Protein AF-A0ABD5S5U4-F1 (afdb_monomer_lite)

pLDDT: mean 83.04, std 14.95, range [36.22, 95.88]

Secon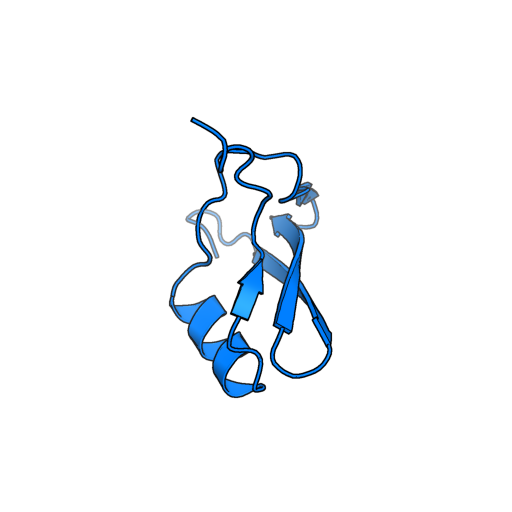dary structure (DSSP, 8-state):
--TT---EEEEEEEETTEEEEEEEEETTEEE-TTT-TT-----HHHHHHHHTTT--EEE-S-------

Organism: NCBI:txid175631

Structure (mmCIF, N/CA/C/O backbone):
data_AF-A0ABD5S5U4-F1
#
_entry.id   AF-A0ABD5S5U4-F1
#
loop_
_atom_site.group_PDB
_atom_site.id
_atom_site.type_symbol
_atom_site.label_atom_id
_atom_site.label_alt_id
_atom_site.label_comp_id
_atom_site.label_asym_id
_atom_site.label_entity_id
_atom_site.label_seq_id
_atom_site.pdbx_PDB_ins_code
_atom_site.Cartn_x
_atom_site.Cartn_y
_atom_site.Cartn_z
_atom_site.occupancy
_atom_site.B_iso_or_equiv
_atom_site.auth_seq_id
_atom_site.auth_comp_id
_atom_site.auth_asym_id
_atom_site.auth_atom_id
_atom_site.pdbx_PDB_model_num
ATOM 1 N N . MET A 1 1 ? 0.569 2.949 -12.781 1.00 73.12 1 MET A N 1
ATOM 2 C CA . MET A 1 1 ? 1.441 2.871 -13.960 1.00 73.12 1 MET A CA 1
ATOM 3 C C . MET A 1 1 ? 2.524 3.910 -13.797 1.00 73.12 1 MET A C 1
ATOM 5 O O . MET A 1 1 ? 2.219 4.982 -13.283 1.00 73.12 1 MET A O 1
ATOM 9 N N . ASP A 1 2 ? 3.763 3.575 -14.134 1.00 79.88 2 ASP A N 1
ATOM 10 C CA . ASP A 1 2 ? 4.832 4.569 -14.253 1.00 79.88 2 ASP A CA 1
ATOM 11 C C . ASP A 1 2 ? 4.823 5.168 -15.666 1.00 79.88 2 ASP A C 1
ATOM 13 O O . ASP A 1 2 ? 3.938 4.876 -16.467 1.00 79.88 2 ASP A O 1
ATOM 17 N N . GLU A 1 3 ? 5.827 5.981 -15.990 1.00 83.38 3 GLU A N 1
ATOM 18 C CA . GLU A 1 3 ? 6.016 6.573 -17.323 1.00 83.38 3 GLU A CA 1
ATOM 19 C C . GLU A 1 3 ? 6.191 5.537 -18.452 1.00 83.38 3 GLU A C 1
ATOM 21 O O . GLU A 1 3 ? 6.218 5.903 -19.624 1.00 83.38 3 GLU A O 1
ATOM 26 N N . ARG A 1 4 ? 6.341 4.250 -18.113 1.00 84.12 4 ARG A N 1
ATOM 27 C CA . ARG A 1 4 ? 6.519 3.128 -19.043 1.00 84.12 4 ARG A CA 1
ATOM 28 C C . ARG A 1 4 ? 5.334 2.161 -19.022 1.00 84.12 4 ARG A C 1
ATOM 30 O O . ARG A 1 4 ? 5.482 1.022 -19.453 1.00 84.12 4 ARG A O 1
ATOM 37 N N . ASP A 1 5 ? 4.196 2.588 -18.480 1.00 86.19 5 ASP A N 1
ATOM 38 C CA . ASP A 1 5 ? 2.980 1.785 -18.338 1.00 86.19 5 ASP A CA 1
ATOM 39 C C . ASP A 1 5 ? 3.145 0.498 -17.511 1.00 86.19 5 ASP A C 1
ATOM 41 O O . ASP A 1 5 ? 2.333 -0.425 -17.600 1.00 86.19 5 ASP A O 1
ATOM 45 N N . ARG A 1 6 ? 4.164 0.427 -16.644 1.00 88.25 6 ARG A N 1
ATOM 46 C CA . ARG A 1 6 ? 4.379 -0.760 -15.810 1.00 88.25 6 ARG A CA 1
ATOM 47 C C . ARG A 1 6 ? 3.379 -0.810 -14.651 1.00 88.25 6 ARG A C 1
ATOM 49 O O . ARG A 1 6 ? 3.204 0.198 -13.948 1.00 88.25 6 ARG A O 1
ATOM 56 N N . PRO A 1 7 ? 2.732 -1.965 -14.405 1.00 88.88 7 PRO A N 1
ATOM 57 C CA . PRO A 1 7 ? 1.809 -2.122 -13.291 1.00 88.88 7 PRO A CA 1
ATOM 58 C C . PRO A 1 7 ? 2.548 -2.136 -11.956 1.00 88.88 7 PRO A C 1
ATOM 60 O O . PRO A 1 7 ? 3.647 -2.680 -11.836 1.00 88.88 7 PRO A O 1
ATOM 63 N N . PHE A 1 8 ? 1.897 -1.549 -10.951 1.00 89.88 8 PHE A N 1
ATOM 64 C CA . PHE A 1 8 ? 2.304 -1.633 -9.554 1.00 89.88 8 PHE A CA 1
ATOM 65 C C . PHE A 1 8 ? 1.286 -2.470 -8.798 1.00 89.88 8 PHE A C 1
ATOM 67 O O . PHE A 1 8 ? 0.088 -2.182 -8.851 1.00 89.88 8 PHE A O 1
ATOM 74 N N . GLU A 1 9 ? 1.771 -3.452 -8.053 1.00 92.19 9 GLU A N 1
ATOM 75 C CA . GLU A 1 9 ? 0.970 -4.219 -7.106 1.00 92.19 9 GLU A CA 1
ATOM 76 C C . GLU A 1 9 ? 1.481 -3.957 -5.693 1.00 92.19 9 GLU A C 1
ATOM 78 O O . GLU A 1 9 ? 2.688 -3.950 -5.452 1.00 92.19 9 GLU A O 1
ATOM 83 N N . PHE A 1 10 ? 0.552 -3.760 -4.762 1.00 90.94 10 PHE A N 1
ATOM 84 C CA . PHE A 1 10 ? 0.838 -3.579 -3.344 1.00 90.94 10 PHE A CA 1
ATOM 85 C C . PHE A 1 10 ? 0.110 -4.671 -2.577 1.00 90.94 10 PHE A C 1
ATOM 87 O O . PHE A 1 10 ? -1.109 -4.800 -2.695 1.00 90.94 10 PHE A O 1
ATOM 94 N N . GLU A 1 11 ? 0.847 -5.441 -1.788 1.00 92.25 11 GLU A N 1
ATOM 95 C CA . GLU A 1 11 ? 0.277 -6.502 -0.969 1.00 92.25 11 GLU A CA 1
ATOM 96 C C . GLU A 1 11 ? 0.303 -6.092 0.499 1.00 92.25 11 GLU A C 1
ATOM 98 O O . GLU A 1 11 ? 1.366 -5.843 1.074 1.00 92.25 11 GLU A O 1
ATOM 103 N N . VAL A 1 12 ? -0.883 -6.022 1.103 1.00 91.31 12 VAL A N 1
ATOM 104 C CA . VAL A 1 12 ? -1.060 -5.667 2.510 1.00 91.31 12 VAL A CA 1
ATOM 105 C C . VAL A 1 12 ? -1.658 -6.855 3.248 1.00 91.31 12 VAL A C 1
ATOM 107 O O . VAL A 1 12 ? -2.797 -7.245 2.994 1.00 91.31 12 VAL A O 1
ATOM 110 N N . ALA A 1 13 ? -0.901 -7.409 4.191 1.00 91.81 13 ALA A N 1
ATOM 111 C CA . ALA A 1 13 ? -1.410 -8.393 5.134 1.00 91.81 13 ALA A CA 1
ATOM 112 C C . ALA A 1 13 ? -2.093 -7.654 6.289 1.00 91.81 13 ALA A C 1
ATOM 114 O O . ALA A 1 13 ? -1.464 -6.813 6.929 1.00 91.81 13 ALA A O 1
ATOM 115 N N . ALA A 1 14 ? -3.366 -7.944 6.558 1.00 92.69 14 ALA A N 1
ATOM 116 C CA . ALA A 1 14 ? -4.147 -7.205 7.546 1.00 92.69 14 ALA A CA 1
ATOM 117 C C . ALA A 1 14 ? -4.798 -8.094 8.607 1.00 92.69 14 ALA A C 1
ATOM 119 O O . ALA A 1 14 ? -5.240 -9.210 8.337 1.00 92.69 14 ALA A O 1
ATOM 120 N N . HIS A 1 15 ? -4.888 -7.554 9.822 1.00 92.50 15 HIS A N 1
ATOM 121 C CA . HIS A 1 15 ? -5.620 -8.127 10.940 1.00 92.50 15 HIS A CA 1
ATOM 122 C C . HIS A 1 15 ? -6.387 -7.025 11.685 1.00 92.50 15 HIS A C 1
ATOM 124 O O . HIS A 1 15 ? -5.811 -6.166 12.359 1.00 92.50 15 HIS A O 1
ATOM 130 N N . GLY A 1 16 ? -7.716 -7.042 11.556 1.00 91.94 16 GLY A N 1
ATOM 131 C CA . GLY A 1 16 ? -8.570 -5.969 12.063 1.00 91.94 16 GLY A CA 1
ATOM 132 C C . GLY A 1 16 ? -8.277 -4.648 11.348 1.00 91.94 16 GLY A C 1
ATOM 133 O O . GLY A 1 16 ? -8.289 -4.590 10.124 1.00 91.94 16 GLY A O 1
ATOM 134 N N . ARG A 1 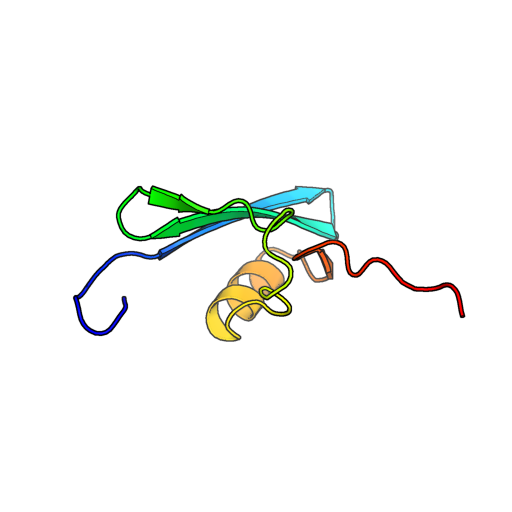17 ? -8.005 -3.588 12.117 1.00 93.88 17 ARG A N 1
ATOM 135 C CA . ARG A 1 17 ? -7.696 -2.250 11.574 1.00 93.88 17 ARG A CA 1
ATOM 136 C C . ARG A 1 17 ? -6.226 -2.047 11.206 1.00 93.88 17 ARG A C 1
ATOM 138 O O . ARG A 1 17 ? -5.882 -0.987 10.687 1.00 93.88 17 ARG A O 1
ATOM 145 N N . ARG A 1 18 ? -5.374 -3.029 11.513 1.00 93.00 18 ARG A N 1
ATOM 146 C CA . ARG A 1 18 ? -3.928 -2.967 11.297 1.00 93.00 18 ARG A CA 1
ATOM 147 C C . ARG A 1 18 ? -3.543 -3.752 10.057 1.00 93.00 18 ARG A C 1
ATOM 149 O O . ARG A 1 18 ? -4.028 -4.864 9.856 1.00 93.00 18 ARG A O 1
ATOM 156 N N . GLY A 1 19 ? -2.664 -3.181 9.255 1.00 92.06 19 GLY A N 1
ATOM 157 C CA . GLY A 1 19 ? -2.092 -3.766 8.059 1.00 92.06 19 GLY A CA 1
ATOM 158 C C . GLY A 1 19 ? -0.576 -3.660 8.077 1.00 92.06 19 GLY A C 1
ATOM 159 O O . GLY A 1 19 ? 0.001 -2.820 8.759 1.00 92.06 19 GLY A O 1
ATOM 160 N N . LYS A 1 20 ? 0.070 -4.511 7.295 1.00 91.50 20 LYS A N 1
ATOM 161 C CA . LYS A 1 20 ? 1.497 -4.452 7.018 1.00 91.50 20 LYS A CA 1
ATOM 162 C C . LYS A 1 20 ? 1.706 -4.600 5.522 1.00 91.50 20 LYS A C 1
ATOM 164 O O . LYS A 1 20 ? 1.197 -5.551 4.930 1.00 91.50 20 LYS A O 1
ATOM 169 N N . LEU A 1 21 ? 2.453 -3.684 4.918 1.00 91.00 21 LEU A N 1
ATOM 170 C CA . LEU A 1 21 ? 2.913 -3.821 3.546 1.00 91.00 21 LEU A CA 1
ATOM 171 C C . LEU A 1 21 ? 3.967 -4.932 3.502 1.00 91.00 21 LEU A C 1
ATOM 173 O O . LEU A 1 21 ? 5.041 -4.815 4.092 1.00 91.00 21 LEU A O 1
ATOM 177 N N . VAL A 1 22 ? 3.633 -6.037 2.840 1.00 90.62 22 VAL A N 1
ATOM 178 C CA . VAL A 1 22 ? 4.480 -7.238 2.790 1.00 90.62 22 VAL A CA 1
ATOM 179 C C . VAL A 1 22 ? 5.197 -7.397 1.455 1.00 90.62 22 VAL A C 1
ATOM 181 O O . VAL A 1 22 ? 6.255 -8.018 1.417 1.00 90.62 22 VAL A O 1
ATOM 184 N N . ALA A 1 23 ? 4.672 -6.806 0.379 1.00 91.12 23 ALA A N 1
ATOM 185 C CA . ALA A 1 23 ? 5.319 -6.814 -0.926 1.00 91.12 23 ALA A CA 1
ATOM 186 C C . ALA A 1 23 ? 4.895 -5.616 -1.783 1.00 91.12 23 ALA A C 1
ATOM 188 O O . ALA A 1 23 ? 3.745 -5.171 -1.740 1.00 91.12 23 ALA A O 1
ATOM 189 N N . ILE A 1 24 ? 5.828 -5.150 -2.610 1.00 91.31 24 ILE A N 1
ATOM 190 C CA . ILE A 1 24 ? 5.548 -4.308 -3.773 1.00 91.31 24 ILE A CA 1
ATOM 191 C C . ILE A 1 24 ? 6.012 -5.084 -5.002 1.00 91.31 24 ILE A C 1
ATOM 193 O O . ILE A 1 24 ? 7.069 -5.710 -4.961 1.00 91.31 24 ILE A O 1
ATOM 197 N N . LYS A 1 25 ? 5.259 -5.052 -6.101 1.00 92.50 25 LYS A N 1
ATOM 198 C CA . LYS A 1 25 ? 5.740 -5.558 -7.393 1.00 92.50 25 LYS A CA 1
ATOM 199 C C . LYS A 1 25 ? 5.661 -4.474 -8.445 1.00 92.50 25 LYS A C 1
ATOM 201 O O . LYS A 1 25 ? 4.645 -3.789 -8.545 1.00 92.50 25 LYS A O 1
ATOM 206 N N . VAL A 1 26 ? 6.717 -4.362 -9.240 1.00 90.44 26 VAL A N 1
ATOM 207 C CA . VAL A 1 26 ? 6.762 -3.506 -10.427 1.00 90.44 26 VAL A CA 1
ATOM 208 C C . VAL A 1 26 ? 6.984 -4.413 -11.618 1.00 90.44 26 VAL A C 1
ATOM 210 O O . VAL A 1 26 ? 8.029 -5.051 -11.700 1.00 90.44 26 VAL A O 1
ATOM 213 N N . ASP A 1 27 ? 6.000 -4.501 -12.511 1.00 91.00 27 ASP A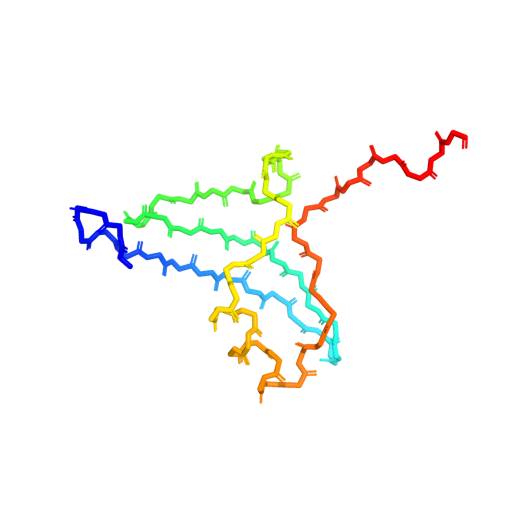 N 1
ATOM 214 C CA . ASP A 1 27 ? 6.086 -5.388 -13.683 1.00 91.00 27 ASP A CA 1
ATOM 215 C C . ASP A 1 27 ? 6.423 -6.848 -13.302 1.00 91.00 27 ASP A C 1
ATOM 217 O O . ASP A 1 27 ? 7.285 -7.505 -13.880 1.00 91.00 27 ASP A O 1
ATOM 221 N N . GLY A 1 28 ? 5.808 -7.333 -12.217 1.00 89.44 28 GLY A N 1
ATOM 222 C CA . GLY A 1 28 ? 6.051 -8.670 -11.666 1.00 89.44 28 GLY A CA 1
ATOM 223 C C . GLY A 1 28 ? 7.356 -8.836 -10.874 1.00 89.44 28 GLY A C 1
ATOM 224 O O . GLY A 1 28 ? 7.528 -9.867 -10.223 1.00 89.44 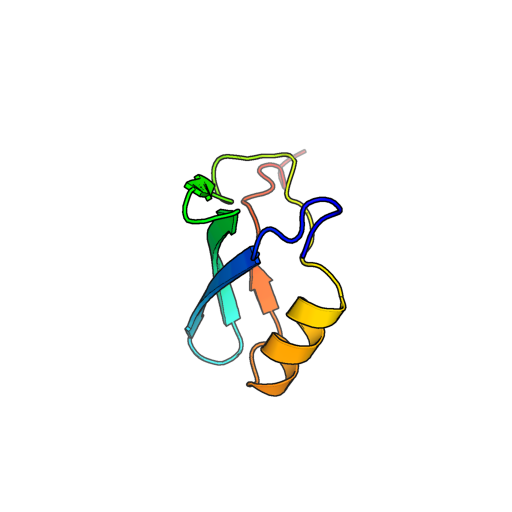28 GLY A O 1
ATOM 225 N N . VAL A 1 29 ? 8.251 -7.842 -10.854 1.00 89.25 29 VAL A N 1
ATOM 226 C CA . VAL A 1 29 ? 9.498 -7.886 -10.074 1.00 89.25 29 VAL A CA 1
ATOM 227 C C . VAL A 1 29 ? 9.215 -7.527 -8.611 1.00 89.25 29 VAL A C 1
ATOM 229 O O . VAL A 1 29 ? 8.760 -6.409 -8.354 1.00 89.25 29 VAL A O 1
ATOM 232 N N . PRO A 1 30 ? 9.469 -8.431 -7.643 1.00 89.31 30 PRO A N 1
ATOM 233 C CA . PRO A 1 30 ? 9.187 -8.175 -6.238 1.00 89.31 30 PRO A CA 1
ATOM 234 C C . PRO A 1 30 ? 10.239 -7.262 -5.599 1.00 89.31 30 PRO A C 1
ATOM 236 O O . PRO A 1 30 ? 11.442 -7.456 -5.759 1.00 89.31 30 PRO A O 1
ATOM 239 N N . ILE A 1 31 ? 9.763 -6.311 -4.804 1.00 86.69 31 ILE A N 1
ATOM 240 C CA . ILE A 1 31 ? 10.536 -5.445 -3.917 1.00 86.69 31 ILE A CA 1
ATOM 241 C C . ILE A 1 31 ? 10.070 -5.755 -2.497 1.00 86.69 31 ILE A C 1
ATOM 243 O O . ILE A 1 31 ? 8.866 -5.757 -2.219 1.00 86.69 31 ILE A O 1
ATOM 247 N N . ASN A 1 32 ? 11.017 -6.045 -1.602 1.00 85.62 32 ASN A N 1
ATOM 248 C CA . ASN A 1 32 ? 10.713 -6.286 -0.198 1.00 85.62 32 ASN A CA 1
ATOM 249 C C . ASN A 1 32 ? 10.698 -4.948 0.562 1.00 85.62 32 ASN A C 1
ATOM 251 O O . ASN A 1 32 ? 11.771 -4.411 0.848 1.00 85.62 32 ASN A O 1
ATOM 255 N N . PRO A 1 33 ? 9.516 -4.431 0.941 1.00 83.12 33 PRO A N 1
ATOM 256 C CA . PRO A 1 33 ? 9.408 -3.131 1.593 1.00 83.12 33 PRO A CA 1
ATOM 257 C C . PRO A 1 33 ? 9.999 -3.115 3.007 1.00 83.12 33 PRO A C 1
ATOM 259 O O . PRO A 1 33 ? 10.205 -2.059 3.577 1.00 83.12 33 PRO A O 1
ATOM 262 N N . GLN A 1 34 ? 10.300 -4.280 3.588 1.00 79.56 34 GLN A N 1
ATOM 263 C CA . GLN A 1 34 ? 10.897 -4.381 4.921 1.00 79.56 34 GLN A CA 1
ATOM 264 C C . GLN A 1 34 ? 12.425 -4.252 4.918 1.00 79.56 34 GLN A C 1
ATOM 266 O O . GLN A 1 34 ? 13.024 -4.173 5.985 1.00 79.56 34 GLN A O 1
ATOM 271 N N . VAL A 1 35 ? 13.053 -4.299 3.741 1.00 77.81 35 VAL A N 1
ATOM 272 C CA . VAL A 1 35 ? 14.515 -4.203 3.571 1.00 77.81 35 VAL A CA 1
ATOM 273 C C . VAL A 1 35 ? 14.901 -2.881 2.910 1.00 77.81 35 VAL A C 1
ATOM 275 O O . VAL A 1 35 ? 16.017 -2.404 3.083 1.00 77.81 35 VAL A O 1
ATOM 278 N N . ASP A 1 36 ? 13.981 -2.291 2.152 1.00 71.06 36 ASP A N 1
ATOM 279 C CA . ASP A 1 36 ? 14.190 -1.014 1.489 1.00 71.06 36 ASP A CA 1
ATOM 280 C C . ASP A 1 36 ? 13.849 0.145 2.436 1.00 71.06 36 ASP A C 1
ATOM 282 O O . ASP A 1 36 ? 12.685 0.491 2.640 1.00 71.06 36 ASP A O 1
ATOM 286 N N . GLU A 1 37 ? 14.887 0.743 3.018 1.00 69.50 37 GLU A N 1
ATOM 287 C CA . GLU A 1 37 ? 14.770 1.859 3.963 1.00 69.50 37 GLU A CA 1
ATOM 288 C C . GLU A 1 37 ? 14.228 3.147 3.320 1.00 69.50 37 GLU A C 1
ATOM 290 O O . GLU A 1 37 ? 13.854 4.072 4.034 1.00 69.50 37 GLU A O 1
ATOM 295 N N . THR A 1 38 ? 14.156 3.227 1.985 1.00 77.06 38 THR A N 1
ATOM 296 C CA . THR A 1 38 ? 13.657 4.423 1.286 1.00 77.06 38 THR A CA 1
ATOM 297 C C . THR A 1 38 ? 12.128 4.483 1.214 1.00 77.06 38 THR A C 1
ATOM 299 O O . THR A 1 38 ? 11.553 5.519 0.868 1.00 77.06 38 THR A O 1
ATOM 302 N N . LEU A 1 39 ? 11.444 3.385 1.548 1.00 76.81 39 LEU A N 1
ATOM 303 C CA . LEU A 1 39 ? 9.991 3.275 1.473 1.00 76.81 39 LEU A CA 1
ATOM 304 C C . LEU A 1 39 ? 9.326 3.713 2.779 1.00 76.81 39 LEU A C 1
ATOM 306 O O . LEU A 1 39 ? 8.976 2.905 3.636 1.00 76.81 39 LEU A O 1
ATOM 310 N N . GLU A 1 40 ? 9.098 5.016 2.904 1.00 74.75 40 GLU A N 1
ATOM 311 C CA . GLU A 1 40 ? 8.503 5.592 4.115 1.00 74.75 40 GLU A CA 1
ATOM 312 C C . GLU A 1 40 ? 6.969 5.640 4.076 1.00 74.75 40 GLU A C 1
ATOM 314 O O . GLU A 1 40 ? 6.306 5.503 5.105 1.00 74.75 40 GLU A O 1
ATOM 319 N N . THR A 1 41 ? 6.376 5.864 2.897 1.00 82.69 41 THR A N 1
ATOM 320 C CA . THR A 1 41 ? 4.932 6.114 2.767 1.00 82.69 41 THR A CA 1
ATOM 321 C C . THR A 1 41 ? 4.309 5.438 1.549 1.00 82.69 41 THR A C 1
ATOM 323 O O . THR A 1 41 ? 4.944 5.237 0.515 1.00 82.69 41 THR A O 1
ATOM 326 N N . LEU A 1 42 ? 3.024 5.093 1.670 1.00 86.56 42 LEU A N 1
ATOM 327 C CA . LEU A 1 42 ? 2.222 4.590 0.563 1.00 86.56 42 LEU A CA 1
ATOM 328 C C . LEU A 1 42 ? 1.686 5.765 -0.257 1.00 86.56 42 LEU A C 1
ATOM 330 O O . LEU A 1 42 ? 1.288 6.780 0.326 1.00 86.56 42 LEU A O 1
ATOM 334 N N . PRO A 1 43 ? 1.563 5.614 -1.588 1.00 87.75 43 PRO A N 1
ATOM 335 C CA . PRO A 1 43 ? 0.886 6.606 -2.408 1.00 87.75 43 PRO A CA 1
ATOM 336 C C . PRO A 1 43 ? -0.519 6.916 -1.850 1.00 87.75 43 PRO A C 1
ATOM 338 O O . PRO A 1 43 ? -1.257 5.975 -1.530 1.00 87.75 43 PRO A O 1
ATOM 341 N N . PRO A 1 44 ? -0.948 8.193 -1.770 1.00 89.44 44 PRO A N 1
ATOM 342 C CA . PRO A 1 44 ? -2.213 8.569 -1.127 1.00 89.44 44 PRO A CA 1
ATOM 343 C C . PRO A 1 44 ? -3.441 7.823 -1.661 1.00 89.44 44 PRO A C 1
ATOM 345 O O . PRO A 1 44 ? -4.313 7.419 -0.895 1.00 89.44 44 PRO A O 1
ATOM 348 N N . ALA A 1 45 ? -3.490 7.577 -2.972 1.00 89.75 45 ALA A N 1
ATOM 349 C CA . ALA A 1 45 ? -4.578 6.829 -3.597 1.00 89.75 45 ALA A CA 1
ATOM 350 C C . ALA A 1 45 ? -4.635 5.362 -3.133 1.00 89.75 45 ALA A C 1
ATOM 352 O O . ALA A 1 45 ? -5.722 4.822 -2.936 1.00 89.75 45 ALA A O 1
ATOM 353 N N . VAL A 1 46 ? -3.476 4.727 -2.929 1.00 90.31 46 VAL A N 1
ATOM 354 C CA . VAL A 1 46 ? -3.381 3.354 -2.412 1.00 90.31 46 VAL A CA 1
ATOM 355 C C . VAL A 1 46 ? -3.820 3.330 -0.949 1.00 90.31 46 VAL A C 1
ATOM 357 O O . VAL A 1 46 ? -4.661 2.512 -0.579 1.00 90.31 46 VAL A O 1
ATOM 360 N N . LYS A 1 47 ? -3.343 4.289 -0.144 1.00 91.50 47 LYS A N 1
ATOM 361 C CA . LYS A 1 47 ? -3.736 4.432 1.264 1.00 91.50 47 LYS A CA 1
ATOM 362 C C . LYS A 1 47 ? -5.253 4.582 1.425 1.00 91.50 47 LYS A C 1
ATOM 364 O O . LYS A 1 47 ? -5.856 3.822 2.172 1.00 91.50 47 LYS A O 1
ATOM 369 N N . ALA A 1 48 ? -5.884 5.468 0.654 1.00 93.31 48 ALA A N 1
ATOM 370 C CA . ALA A 1 48 ? -7.333 5.681 0.706 1.00 93.31 48 ALA A CA 1
ATOM 371 C C . ALA A 1 48 ? -8.139 4.415 0.354 1.00 93.31 48 ALA A C 1
ATOM 373 O O . ALA A 1 48 ? -9.197 4.157 0.927 1.00 93.31 48 ALA A O 1
ATOM 374 N N . LYS A 1 49 ? -7.644 3.596 -0.585 1.00 94.25 49 LYS A N 1
ATOM 375 C CA . LYS A 1 49 ? -8.281 2.318 -0.933 1.00 94.25 49 LYS A CA 1
ATOM 376 C C . LYS A 1 49 ? -8.165 1.292 0.191 1.00 94.25 49 LYS A C 1
ATOM 378 O O . LYS A 1 49 ? -9.131 0.570 0.419 1.00 94.25 49 LYS A O 1
ATOM 383 N N . ILE A 1 50 ? -7.029 1.250 0.886 1.00 93.19 50 ILE A N 1
ATOM 384 C CA . ILE A 1 50 ? -6.803 0.375 2.044 1.00 93.19 50 ILE A CA 1
ATOM 385 C C . ILE A 1 50 ? -7.678 0.814 3.233 1.00 93.19 50 ILE A C 1
ATOM 387 O O . ILE A 1 50 ? -8.369 -0.013 3.827 1.00 93.19 50 ILE A O 1
ATOM 391 N N . GLU A 1 51 ? -7.750 2.118 3.508 1.00 94.31 51 GLU A N 1
ATOM 392 C CA . GLU A 1 51 ? -8.610 2.698 4.551 1.00 94.31 51 GLU A CA 1
ATOM 393 C C . GLU A 1 51 ? -10.094 2.403 4.314 1.00 94.31 51 GLU A C 1
ATOM 395 O O . GLU A 1 51 ? -10.818 2.067 5.252 1.00 94.31 51 GLU A O 1
ATOM 400 N N . ALA A 1 52 ? -10.546 2.434 3.056 1.00 95.88 52 ALA A N 1
ATOM 401 C CA . ALA A 1 52 ? -11.913 2.064 2.689 1.00 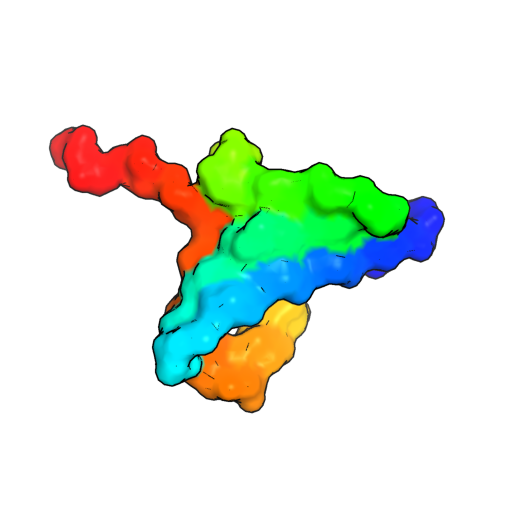95.88 52 ALA A CA 1
ATOM 402 C C . ALA A 1 52 ? -12.256 0.588 2.987 1.00 95.88 52 ALA A C 1
ATOM 404 O O . ALA A 1 52 ? -13.434 0.250 3.067 1.00 95.88 52 ALA A O 1
ATOM 405 N N . GLN A 1 53 ? -11.255 -0.282 3.178 1.00 92.94 53 GLN A N 1
ATOM 406 C CA . GLN A 1 53 ? -11.439 -1.667 3.638 1.00 92.94 53 GLN A CA 1
ATOM 407 C C . GLN A 1 53 ? -11.415 -1.797 5.174 1.00 92.94 53 GLN A C 1
ATOM 409 O O . GLN A 1 53 ? -11.459 -2.904 5.704 1.00 92.94 53 GLN A O 1
ATOM 414 N N . GLY A 1 54 ? -11.338 -0.681 5.907 1.00 94.00 54 GLY A N 1
ATOM 415 C CA . GLY A 1 54 ? -11.289 -0.653 7.371 1.00 94.00 54 GLY A CA 1
ATOM 416 C C . GLY A 1 54 ? -9.886 -0.796 7.965 1.00 94.00 54 GLY A C 1
ATOM 417 O O . GLY A 1 54 ? -9.759 -0.898 9.186 1.00 94.00 54 GLY A O 1
ATOM 418 N N . ILE A 1 55 ? -8.843 -0.782 7.131 1.00 94.44 55 ILE A N 1
ATOM 419 C CA . ILE A 1 55 ? -7.442 -0.872 7.550 1.00 94.44 55 ILE A CA 1
ATOM 420 C C . ILE A 1 55 ? -6.873 0.548 7.605 1.00 94.44 55 ILE A C 1
ATOM 422 O O . ILE A 1 55 ? -6.559 1.146 6.581 1.00 94.44 55 ILE A O 1
ATOM 426 N N . THR A 1 56 ? -6.775 1.110 8.803 1.00 91.56 56 THR A N 1
ATOM 427 C CA . THR A 1 56 ? -6.418 2.525 9.009 1.00 91.56 56 THR A CA 1
ATOM 428 C C . THR A 1 56 ? -4.972 2.733 9.447 1.00 91.56 56 THR A C 1
ATOM 430 O O . THR A 1 56 ? -4.485 3.858 9.440 1.00 91.56 56 THR A O 1
ATOM 433 N N . ASP A 1 57 ? -4.308 1.659 9.863 1.00 88.75 57 ASP A N 1
ATOM 434 C CA . ASP A 1 57 ? -2.963 1.668 10.432 1.00 88.75 57 ASP A CA 1
ATOM 435 C C . ASP A 1 57 ? -2.104 0.683 9.636 1.00 88.75 57 ASP A C 1
ATOM 437 O O . ASP A 1 57 ? -2.290 -0.523 9.771 1.00 88.75 57 ASP A O 1
ATOM 441 N N . VAL A 1 58 ? -1.263 1.177 8.720 1.00 89.25 58 VAL A N 1
ATOM 442 C CA . VAL A 1 58 ? -0.462 0.335 7.814 1.00 89.25 58 VAL A CA 1
ATOM 443 C C . VAL A 1 58 ? 1.022 0.557 8.071 1.00 89.25 58 VAL A C 1
ATOM 445 O O . VAL A 1 58 ? 1.533 1.641 7.795 1.00 89.25 58 VAL A O 1
ATOM 448 N N . ASP A 1 59 ? 1.709 -0.494 8.510 1.00 88.25 59 ASP A N 1
ATOM 449 C CA . ASP A 1 59 ? 3.167 -0.527 8.641 1.00 88.25 59 ASP A CA 1
ATOM 450 C C . ASP A 1 59 ? 3.818 -0.755 7.271 1.00 88.25 59 ASP A C 1
ATOM 452 O O . ASP A 1 59 ? 3.521 -1.743 6.597 1.00 88.25 59 ASP A O 1
ATOM 456 N N . ILE A 1 60 ? 4.716 0.137 6.845 1.00 79.00 60 ILE A N 1
ATOM 457 C CA . ILE A 1 60 ? 5.270 0.144 5.476 1.00 79.00 60 ILE A CA 1
ATOM 458 C C . ILE A 1 60 ? 6.713 -0.372 5.462 1.00 79.00 60 ILE A C 1
ATOM 460 O O . ILE A 1 60 ? 7.041 -1.228 4.647 1.00 79.00 60 ILE A O 1
ATOM 464 N N . ALA A 1 61 ? 7.523 0.036 6.436 1.00 67.50 61 ALA A N 1
ATOM 465 C CA . ALA A 1 61 ? 8.866 -0.465 6.693 1.00 67.50 61 ALA A CA 1
ATOM 466 C C . ALA A 1 61 ? 9.203 -0.211 8.167 1.00 67.50 61 ALA A C 1
ATOM 468 O O . ALA A 1 61 ? 8.701 0.738 8.775 1.00 67.50 61 ALA A O 1
ATOM 469 N N . THR A 1 62 ? 10.038 -1.055 8.769 1.00 54.97 62 THR A N 1
ATOM 470 C CA . THR A 1 62 ? 10.579 -0.788 10.102 1.00 54.97 62 THR A CA 1
ATOM 471 C C . THR A 1 62 ? 11.483 0.439 10.041 1.00 54.97 62 THR A C 1
ATOM 473 O O . THR A 1 62 ? 12.653 0.324 9.691 1.00 54.97 62 THR A O 1
ATOM 476 N N . VAL A 1 63 ? 10.976 1.604 10.443 1.00 47.03 63 VAL A N 1
ATOM 477 C CA . VAL A 1 63 ? 11.844 2.694 10.895 1.00 47.03 63 VAL A CA 1
ATOM 478 C C . VAL A 1 63 ? 12.450 2.248 12.225 1.00 47.03 63 VAL A C 1
ATOM 480 O O . VAL A 1 63 ? 11.915 2.505 13.305 1.00 47.03 63 VAL A O 1
ATOM 483 N N . THR A 1 64 ? 13.565 1.525 12.180 1.00 45.84 64 THR 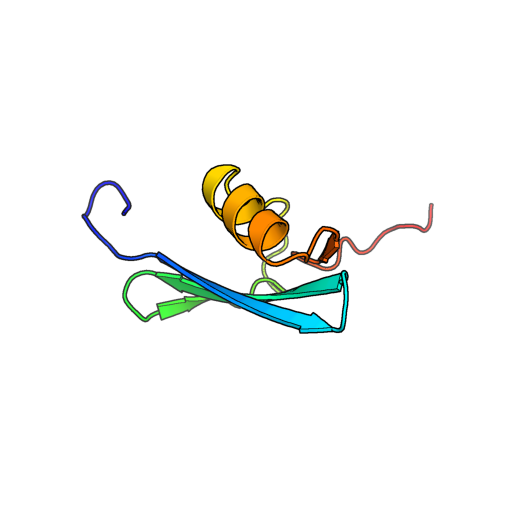A N 1
ATOM 484 C CA . THR A 1 64 ? 14.421 1.380 13.358 1.00 45.84 64 THR A CA 1
ATOM 485 C C . THR A 1 64 ? 15.109 2.715 13.618 1.00 45.84 64 THR A C 1
ATOM 487 O O . THR A 1 64 ? 16.178 2.983 13.089 1.00 45.84 64 THR A O 1
ATOM 490 N N . ASN A 1 65 ? 14.477 3.565 14.432 1.00 40.09 65 ASN A N 1
ATOM 491 C CA . ASN A 1 65 ? 15.071 4.038 15.689 1.00 40.09 65 ASN A CA 1
ATOM 492 C C . ASN A 1 65 ? 14.104 4.955 16.454 1.00 40.09 65 ASN A C 1
ATOM 494 O O . ASN A 1 65 ? 14.202 6.175 16.425 1.00 40.09 65 ASN A O 1
ATOM 498 N N . SER A 1 66 ? 13.218 4.352 17.250 1.00 38.78 66 SER A N 1
ATOM 499 C CA . SER A 1 66 ? 12.776 4.965 18.511 1.00 38.78 66 SER A CA 1
ATOM 500 C C . SER A 1 66 ? 13.659 4.449 19.649 1.00 38.78 66 SER A C 1
ATOM 502 O O . SER A 1 66 ? 13.224 3.672 20.493 1.00 38.78 66 SER A O 1
ATOM 504 N N . LYS A 1 67 ? 14.936 4.838 19.616 1.00 41.22 67 LYS A N 1
ATOM 505 C CA . LYS A 1 67 ? 15.832 4.923 20.776 1.00 41.22 67 LYS A CA 1
ATOM 506 C C . LYS A 1 67 ? 16.929 5.942 20.452 1.00 41.22 67 LYS A C 1
ATOM 508 O O . LYS A 1 67 ? 17.932 5.597 19.835 1.00 41.22 67 LYS A O 1
ATOM 513 N N . ALA A 1 68 ? 16.705 7.183 20.868 1.00 36.22 68 ALA A N 1
ATOM 514 C CA . ALA A 1 68 ? 17.729 8.173 21.184 1.00 36.22 68 ALA A CA 1
ATOM 515 C C . ALA A 1 68 ? 17.204 9.005 22.356 1.00 36.22 68 ALA A C 1
ATOM 517 O O . ALA A 1 68 ? 16.009 9.378 22.296 1.00 36.22 68 ALA A O 1
#

Sequence (68 aa):
MDERDRPFEFEVAAHGRRGKLVAIKVDGVPINPQVDETLETLPPAVKAKIEAQGITDVDIATVTNSKA

Radius of gyration: 12.86 Å; chains: 1; bounding box: 30×17×40 Å

Foldseek 3Di:
DPPVPWDWDWDWDDDQQAIETQWIDTNNRTDGQQPDPVFDDDDPVVQVVCVVVNHNHYHRYPPPDPPD